Protein AF-A0A1D3UXN5-F1 (afdb_monomer)

pLDDT: mean 87.25, std 11.42, range [52.72, 96.88]

Mean predicted aligned error: 5.3 Å

Organism: Tannerella forsythia (NCBI:txid28112)

Secondary structure (DSSP, 8-state):
--HHHHHHHHHTT--TT--HHHHHHHHHHTTEEEEE-TTTSTT-EEEEES--

Radius of gyration: 12.66 Å; Cα contacts (8 Å, |Δi|>4): 39; chains: 1; bounding box: 28×23×31 Å

Sequence (52 aa):
MSQKEKLVKRIRKLPKDFTFDELRSLFAYLGFEVESKGKTSGSRIKFYNKKQ

Foldseek 3Di:
DDLLVVLVVVVVVVDPPCDPVSVVVNLVVVQWDKDDPPDPNPPDIDTDRPPD

Structure (mmCIF, N/CA/C/O backbone):
data_AF-A0A1D3UXN5-F1
#
_entry.id   AF-A0A1D3UXN5-F1
#
loop_
_atom_site.group_PDB
_atom_site.id
_atom_site.type_symbol
_atom_site.label_atom_id
_atom_site.label_alt_id
_atom_site.label_comp_id
_atom_site.label_asym_id
_atom_site.label_entity_id
_atom_site.label_seq_id
_atom_site.pdbx_PDB_ins_code
_atom_site.Cartn_x
_atom_site.Cartn_y
_atom_site.Cartn_z
_atom_site.occupancy
_atom_site.B_iso_or_equiv
_atom_site.auth_seq_id
_atom_site.auth_comp_id
_atom_site.auth_asym_id
_atom_site.auth_atom_id
_atom_site.pdbx_PDB_model_num
ATOM 1 N N . MET A 1 1 ? -10.815 -3.134 16.353 1.00 69.88 1 MET A N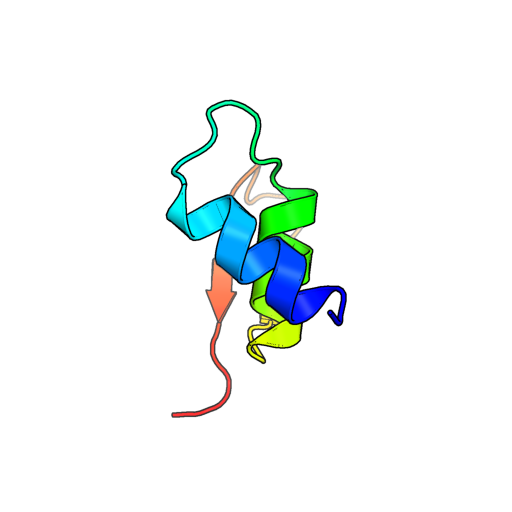 1
ATOM 2 C CA . MET A 1 1 ? -10.411 -2.821 14.963 1.00 69.88 1 MET A CA 1
ATOM 3 C C . MET A 1 1 ? -9.373 -3.819 14.497 1.00 69.88 1 MET A C 1
ATOM 5 O O . MET A 1 1 ? -8.280 -3.863 15.060 1.00 69.88 1 MET A O 1
ATOM 9 N N . SER A 1 2 ? -9.722 -4.591 13.476 1.00 92.75 2 SER A N 1
ATOM 10 C CA . SER A 1 2 ? -8.809 -5.455 12.730 1.00 92.75 2 SER A CA 1
ATOM 11 C C . SER A 1 2 ? -7.678 -4.657 12.067 1.00 92.75 2 SER A C 1
ATOM 13 O O . SER A 1 2 ? -7.772 -3.440 11.880 1.00 92.75 2 SER A O 1
ATOM 15 N N . GLN A 1 3 ? -6.597 -5.343 11.685 1.00 92.19 3 GLN A N 1
ATOM 16 C CA . GLN A 1 3 ? -5.495 -4.724 10.937 1.00 92.19 3 GLN A CA 1
ATOM 17 C C . GLN A 1 3 ? -5.969 -4.132 9.600 1.00 92.19 3 GLN A C 1
ATOM 19 O O . GLN A 1 3 ? -5.590 -3.010 9.263 1.00 92.19 3 GLN A O 1
ATOM 24 N N . LYS A 1 4 ? -6.874 -4.829 8.896 1.00 94.56 4 LYS A N 1
ATOM 25 C CA . LYS A 1 4 ? -7.517 -4.345 7.666 1.00 94.56 4 LYS A CA 1
ATOM 26 C C . LYS A 1 4 ? -8.182 -2.983 7.873 1.0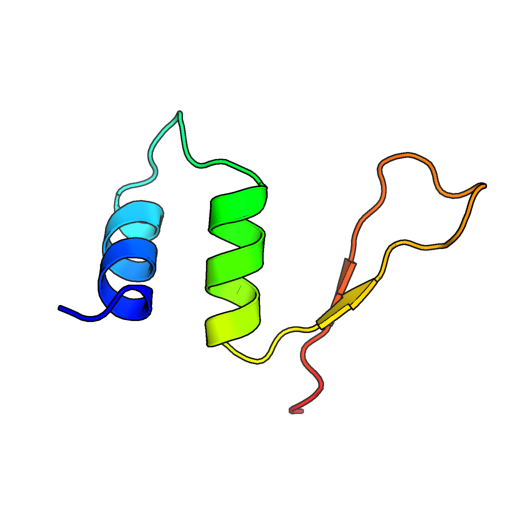0 94.56 4 LYS A C 1
ATOM 28 O O . LYS A 1 4 ? -7.917 -2.045 7.127 1.00 94.56 4 LYS A O 1
ATOM 33 N N . GLU A 1 5 ? -9.008 -2.843 8.908 1.00 95.75 5 GLU A N 1
ATOM 34 C CA . GLU A 1 5 ? -9.699 -1.579 9.199 1.00 95.75 5 GLU A CA 1
ATOM 35 C C . GLU A 1 5 ? -8.730 -0.445 9.558 1.00 95.75 5 GLU A C 1
ATOM 37 O O . GLU A 1 5 ? -8.960 0.700 9.168 1.00 95.75 5 GLU A O 1
ATOM 42 N N . LYS A 1 6 ? -7.638 -0.746 10.275 1.00 96.12 6 LYS A N 1
ATOM 43 C CA . LYS A 1 6 ? -6.601 0.246 10.604 1.00 96.12 6 LYS A CA 1
ATOM 44 C C . LYS A 1 6 ? -5.914 0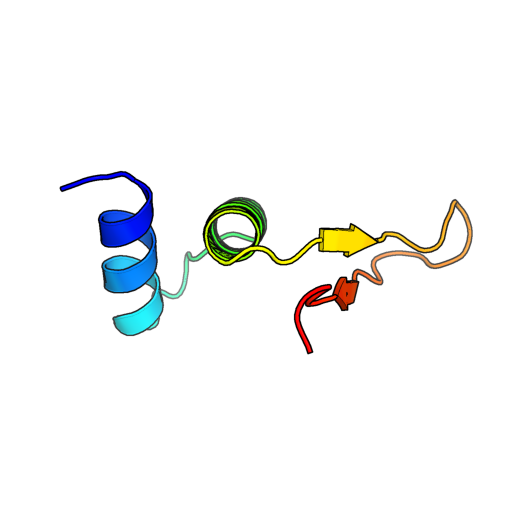.772 9.342 1.00 96.12 6 LYS A C 1
ATOM 46 O O . LYS A 1 6 ? -5.800 1.986 9.195 1.00 96.12 6 LYS A O 1
ATOM 51 N N . LEU A 1 7 ? -5.527 -0.114 8.421 1.00 96.81 7 LEU A N 1
ATOM 52 C CA . LEU A 1 7 ? -4.900 0.263 7.149 1.00 96.81 7 LEU A CA 1
ATOM 53 C C . LEU A 1 7 ? -5.852 1.070 6.258 1.00 96.81 7 LEU A C 1
ATOM 55 O O . LEU A 1 7 ? -5.457 2.109 5.736 1.00 96.81 7 LEU A O 1
ATOM 59 N N . VAL A 1 8 ? -7.125 0.666 6.157 1.00 95.88 8 VAL A N 1
ATOM 60 C CA . VAL A 1 8 ? -8.152 1.422 5.413 1.00 95.88 8 VAL A CA 1
ATOM 61 C C . VAL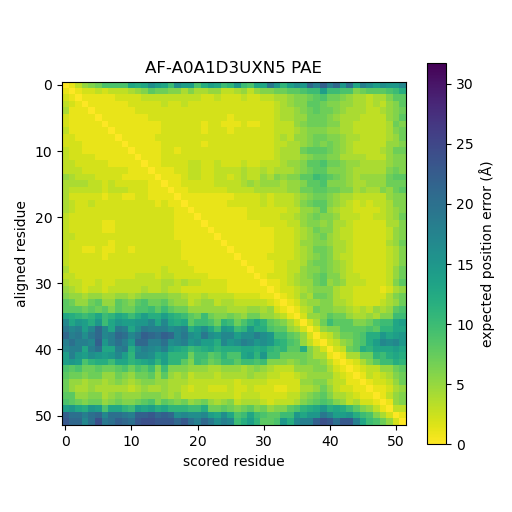 A 1 8 ? -8.352 2.819 6.004 1.00 95.88 8 VAL A C 1
ATOM 63 O O . VAL A 1 8 ? -8.427 3.802 5.269 1.00 95.88 8 VAL A O 1
ATOM 66 N N . LYS A 1 9 ? -8.427 2.946 7.334 1.00 96.50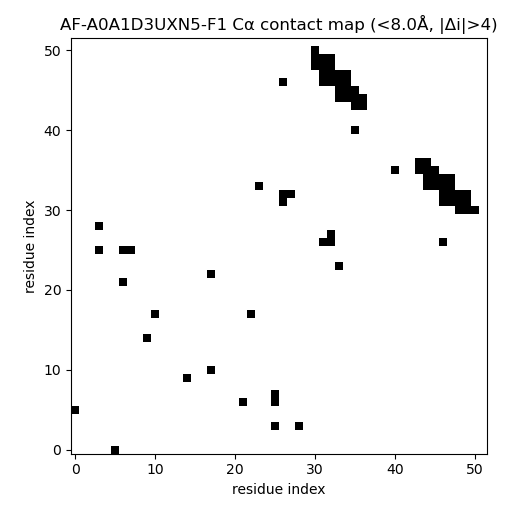 9 LYS A N 1
ATOM 67 C CA . LYS A 1 9 ? -8.546 4.261 7.982 1.00 96.50 9 LYS A CA 1
ATOM 68 C C . LYS A 1 9 ? -7.288 5.107 7.799 1.00 96.50 9 LYS A C 1
ATOM 70 O O . LYS A 1 9 ? -7.413 6.317 7.653 1.00 96.50 9 LYS A O 1
ATOM 75 N N . ARG A 1 10 ? -6.102 4.493 7.812 1.00 96.44 10 ARG A N 1
ATOM 76 C CA . ARG A 1 10 ? -4.818 5.178 7.626 1.00 96.44 10 ARG A CA 1
ATOM 77 C C . ARG A 1 10 ? -4.685 5.707 6.201 1.00 96.44 10 ARG A C 1
ATOM 79 O O . ARG A 1 10 ? -4.534 6.909 6.061 1.00 96.44 10 ARG A O 1
ATOM 86 N N . ILE A 1 11 ? -4.859 4.881 5.165 1.00 95.75 11 ILE A N 1
ATOM 87 C CA . ILE A 1 11 ? -4.727 5.329 3.764 1.00 95.75 11 ILE A CA 1
ATOM 88 C C . ILE A 1 11 ? -5.728 6.440 3.403 1.00 95.75 11 ILE A C 1
ATOM 90 O O . ILE A 1 11 ? -5.381 7.379 2.694 1.00 95.75 11 ILE A O 1
ATOM 94 N N . ARG A 1 12 ? -6.947 6.404 3.966 1.00 95.94 12 ARG A N 1
ATOM 95 C CA . ARG A 1 12 ? -7.969 7.455 3.784 1.00 95.94 12 ARG A CA 1
ATOM 96 C C . ARG A 1 12 ? -7.568 8.818 4.352 1.00 95.94 12 ARG A C 1
ATOM 98 O O . ARG A 1 12 ? -8.149 9.819 3.953 1.00 95.94 12 ARG A O 1
ATOM 105 N N . LYS A 1 13 ? -6.602 8.867 5.271 1.00 96.75 13 LYS A N 1
ATOM 106 C CA . LYS A 1 13 ? -6.045 10.116 5.813 1.00 96.75 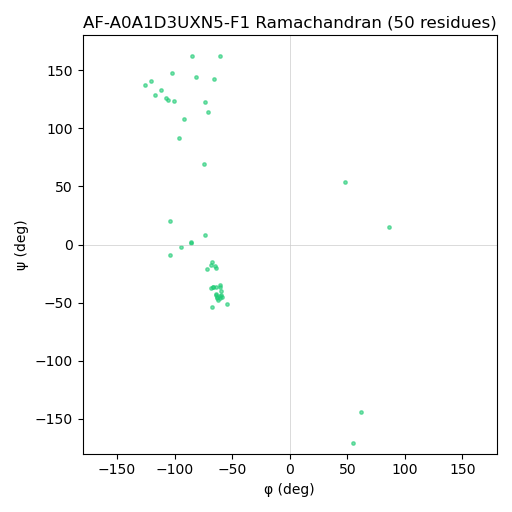13 LYS A CA 1
ATOM 107 C C . LYS A 1 13 ? -4.912 10.693 4.956 1.00 96.75 13 LYS A C 1
ATOM 109 O O . LYS A 1 13 ? -4.353 11.710 5.345 1.00 96.75 13 LYS A O 1
ATOM 114 N N . LEU A 1 14 ? -4.565 10.048 3.837 1.00 94.44 14 LEU A N 1
ATOM 115 C CA . LEU A 1 14 ? -3.465 10.432 2.943 1.00 94.44 14 LEU A CA 1
ATOM 116 C C . LEU A 1 14 ? -2.139 10.729 3.684 1.00 94.44 14 LEU A C 1
ATOM 118 O O . LEU A 1 14 ? -1.568 11.810 3.524 1.00 94.44 14 LEU A O 1
ATOM 122 N N . PRO A 1 15 ? -1.645 9.799 4.528 1.00 96.88 15 PRO A N 1
ATOM 123 C CA . PRO A 1 15 ? -0.407 10.005 5.261 1.00 96.88 15 PRO A CA 1
ATOM 124 C C . PRO A 1 15 ? 0.780 10.069 4.300 1.00 96.88 15 PRO A C 1
ATOM 126 O O . PRO A 1 15 ? 0.847 9.322 3.324 1.00 96.88 15 PRO A O 1
ATOM 129 N N . LYS A 1 16 ? 1.741 10.945 4.603 1.00 95.56 16 LYS A N 1
ATOM 130 C CA . LYS A 1 16 ? 2.975 11.092 3.814 1.00 95.56 16 LYS A CA 1
ATOM 131 C C . LYS A 1 16 ? 3.930 9.904 3.985 1.00 95.56 16 LYS A C 1
ATOM 133 O O . LYS A 1 16 ? 4.788 9.688 3.141 1.00 95.56 16 LYS A O 1
ATOM 138 N N . ASP A 1 17 ? 3.779 9.159 5.076 1.00 96.50 17 ASP A N 1
ATOM 139 C CA . ASP A 1 17 ? 4.610 8.034 5.508 1.00 96.50 17 ASP A CA 1
ATOM 140 C C . ASP A 1 17 ? 3.947 6.668 5.253 1.00 96.50 17 ASP A C 1
ATOM 142 O O . ASP A 1 17 ? 4.303 5.680 5.892 1.00 96.50 17 ASP A O 1
ATOM 146 N N . PHE A 1 18 ? 2.965 6.591 4.346 1.00 96.31 18 PHE A N 1
ATOM 147 C CA . PHE A 1 18 ? 2.359 5.311 3.976 1.00 96.31 18 PHE A CA 1
ATOM 148 C C . PHE A 1 18 ? 3.345 4.467 3.164 1.00 96.31 18 PHE A C 1
ATOM 150 O O . PHE A 1 18 ? 3.707 4.833 2.043 1.00 96.31 18 PHE A O 1
ATOM 157 N N . THR A 1 19 ? 3.792 3.341 3.715 1.00 95.88 19 THR A N 1
ATOM 158 C CA . THR A 1 19 ? 4.859 2.550 3.088 1.00 95.88 19 THR A CA 1
ATOM 159 C C . THR A 1 19 ? 4.330 1.589 2.025 1.00 95.88 19 THR A C 1
ATOM 161 O O . THR A 1 19 ? 3.148 1.237 1.977 1.00 95.88 19 THR A O 1
ATOM 164 N N . PHE A 1 20 ? 5.234 1.115 1.165 1.00 91.94 20 PHE A N 1
ATOM 165 C CA . PHE A 1 20 ? 4.899 0.093 0.177 1.00 91.94 20 PHE A CA 1
ATOM 166 C C . PHE A 1 20 ? 4.420 -1.217 0.830 1.00 91.94 20 PHE A C 1
ATOM 168 O O . PHE A 1 20 ? 3.483 -1.839 0.331 1.00 91.94 20 PHE A O 1
ATOM 175 N N . ASP A 1 21 ? 4.994 -1.615 1.968 1.00 93.62 21 ASP A N 1
ATOM 176 C CA . ASP A 1 21 ? 4.563 -2.808 2.708 1.00 93.62 21 ASP A CA 1
ATOM 177 C C . ASP A 1 21 ? 3.157 -2.656 3.301 1.00 93.62 21 ASP A C 1
ATOM 179 O O . ASP A 1 21 ? 2.369 -3.608 3.286 1.00 93.62 21 ASP A O 1
ATOM 183 N N . GLU A 1 22 ? 2.796 -1.454 3.765 1.00 95.56 22 GLU A N 1
ATOM 184 C CA . GLU A 1 22 ? 1.429 -1.147 4.201 1.00 95.56 22 GLU A CA 1
ATOM 185 C C . GLU A 1 22 ? 0.440 -1.234 3.034 1.00 95.56 22 GLU A C 1
ATOM 187 O O . GLU A 1 22 ? -0.634 -1.829 3.174 1.00 95.56 22 GLU A O 1
ATOM 192 N N . LEU A 1 23 ? 0.813 -0.701 1.865 1.00 94.12 23 LEU A N 1
ATOM 193 C CA . LEU A 1 23 ? 0.014 -0.792 0.642 1.00 94.12 23 LEU A CA 1
ATOM 194 C C . LEU A 1 23 ? -0.171 -2.246 0.207 1.00 94.12 23 LEU A C 1
ATOM 196 O O . LEU A 1 23 ? -1.299 -2.677 -0.034 1.00 94.12 23 LEU A O 1
ATOM 200 N N . ARG A 1 24 ? 0.917 -3.020 0.171 1.00 93.69 24 ARG A N 1
ATOM 201 C CA . ARG A 1 24 ? 0.907 -4.445 -0.169 1.00 93.69 24 ARG A CA 1
ATOM 202 C C . ARG A 1 24 ? 0.010 -5.239 0.774 1.00 93.69 24 ARG A C 1
ATOM 204 O O . ARG A 1 24 ? -0.801 -6.036 0.310 1.00 93.69 24 ARG A O 1
ATOM 211 N N . SER A 1 25 ? 0.117 -4.990 2.077 1.00 94.50 25 SER A N 1
ATOM 212 C CA . SER A 1 25 ? -0.713 -5.637 3.098 1.00 94.50 25 SER A CA 1
ATOM 213 C C . SER A 1 25 ? -2.190 -5.288 2.925 1.00 94.50 25 SER A C 1
ATOM 215 O O . SER A 1 25 ? -3.048 -6.169 2.946 1.00 94.50 25 SER A O 1
ATOM 217 N N . LEU A 1 26 ? -2.505 -4.008 2.698 1.00 95.19 26 LEU A N 1
ATOM 218 C CA . LEU A 1 26 ? -3.873 -3.558 2.449 1.00 95.19 26 LEU A CA 1
ATOM 219 C C . LEU A 1 26 ? -4.468 -4.225 1.204 1.00 95.19 26 LEU A C 1
ATOM 221 O O . LEU A 1 26 ? -5.602 -4.697 1.240 1.00 95.19 26 LEU A O 1
ATOM 225 N N . PHE A 1 27 ? -3.708 -4.278 0.115 1.00 93.25 27 PHE A N 1
ATOM 226 C CA . PHE A 1 27 ? -4.157 -4.833 -1.158 1.00 93.25 27 PHE A CA 1
ATOM 227 C C . PHE A 1 27 ? -4.346 -6.352 -1.066 1.00 93.25 27 PHE A C 1
ATOM 229 O O . PHE A 1 27 ? -5.354 -6.863 -1.552 1.00 93.25 27 PHE A O 1
ATOM 236 N N . ALA A 1 28 ? -3.484 -7.060 -0.329 1.00 91.62 28 ALA A N 1
ATOM 237 C CA . ALA A 1 28 ? -3.690 -8.471 -0.005 1.00 91.62 28 ALA A CA 1
ATOM 238 C C . ALA A 1 28 ? -5.006 -8.700 0.769 1.00 91.62 28 ALA A C 1
ATOM 240 O O . ALA A 1 28 ? -5.788 -9.581 0.414 1.00 91.62 28 ALA A O 1
ATOM 241 N N . TYR A 1 29 ? -5.332 -7.853 1.759 1.00 93.00 29 TYR A N 1
ATOM 242 C CA . TYR A 1 29 ? -6.620 -7.909 2.479 1.00 93.00 29 TYR A CA 1
ATOM 243 C C . TYR A 1 29 ? -7.854 -7.606 1.612 1.00 93.00 29 TYR A C 1
ATOM 245 O O . TYR A 1 29 ? -8.991 -7.894 2.017 1.00 93.00 29 TYR A O 1
ATOM 253 N N . LEU A 1 30 ? -7.650 -6.966 0.462 1.00 91.19 30 LEU A N 1
ATOM 254 C CA . LEU A 1 30 ? -8.679 -6.675 -0.532 1.00 91.19 30 LEU A CA 1
ATOM 255 C C . LEU A 1 30 ? -8.750 -7.746 -1.635 1.00 91.19 30 LEU A C 1
ATOM 257 O O . LEU A 1 30 ? -9.639 -7.666 -2.477 1.00 91.19 30 LEU A O 1
ATOM 261 N N . GLY A 1 31 ? -7.884 -8.766 -1.602 1.00 91.44 31 GLY A N 1
ATOM 262 C CA . GLY A 1 31 ? -7.864 -9.861 -2.577 1.00 91.44 31 GLY A CA 1
ATOM 263 C C . GLY A 1 31 ? -7.039 -9.577 -3.834 1.00 91.44 31 GLY A C 1
ATOM 264 O O . GLY A 1 31 ? -7.187 -10.289 -4.825 1.00 91.44 31 GLY A O 1
ATOM 265 N N . PHE A 1 32 ? -6.183 -8.553 -3.810 1.00 92.00 32 PHE A N 1
ATOM 266 C CA . PHE A 1 32 ? -5.232 -8.309 -4.889 1.00 92.00 32 PHE A CA 1
ATOM 267 C C . PHE A 1 32 ? -4.003 -9.201 -4.745 1.00 92.00 32 PHE A C 1
ATOM 269 O O . PHE A 1 32 ? -3.484 -9.413 -3.647 1.00 92.00 32 PHE A O 1
ATOM 276 N N . GLU A 1 33 ? -3.484 -9.643 -5.882 1.00 89.19 33 GLU A N 1
ATOM 277 C CA . GLU A 1 33 ? -2.212 -10.341 -5.990 1.00 89.19 33 GLU A CA 1
ATOM 278 C C . GLU A 1 33 ? -1.122 -9.412 -6.507 1.00 89.19 33 GLU A C 1
ATOM 280 O O . GLU A 1 33 ? -1.382 -8.513 -7.306 1.00 89.19 33 GLU A O 1
ATOM 285 N N . VAL A 1 34 ? 0.108 -9.637 -6.048 1.00 86.44 34 VAL A N 1
ATOM 286 C CA . VAL A 1 34 ? 1.274 -8.842 -6.437 1.00 86.44 34 VAL A CA 1
ATOM 287 C C . VAL A 1 34 ? 2.153 -9.660 -7.364 1.00 86.44 34 VAL A C 1
ATOM 289 O O . VAL A 1 34 ? 2.595 -10.743 -6.992 1.00 86.44 34 VAL A O 1
ATOM 292 N N . GLU A 1 35 ? 2.466 -9.107 -8.530 1.00 82.81 35 GLU A N 1
ATOM 293 C CA . GLU A 1 35 ? 3.452 -9.671 -9.448 1.00 82.81 35 GLU A CA 1
ATOM 294 C C . GLU A 1 35 ? 4.619 -8.698 -9.611 1.00 82.81 35 GLU A C 1
ATOM 296 O O . GLU A 1 35 ? 4.443 -7.519 -9.945 1.00 82.81 35 GLU A O 1
ATOM 301 N N . SER A 1 36 ? 5.828 -9.217 -9.420 1.00 76.25 36 SER A N 1
ATOM 302 C CA . SER A 1 36 ? 7.054 -8.606 -9.916 1.00 76.25 36 SER A CA 1
ATOM 303 C C . SER A 1 36 ? 7.458 -9.347 -11.190 1.00 76.25 36 SER A C 1
ATOM 305 O O . SER A 1 36 ? 7.598 -10.570 -11.197 1.00 76.25 36 SER A O 1
ATOM 307 N N . LYS A 1 37 ? 7.618 -8.630 -12.309 1.00 64.44 37 LYS A N 1
ATOM 308 C CA . LYS A 1 37 ? 7.986 -9.238 -13.601 1.00 64.44 37 LYS A CA 1
ATOM 309 C C . LYS A 1 37 ? 9.470 -9.653 -13.623 1.00 64.44 37 LYS A C 1
ATOM 311 O O . LYS A 1 37 ? 10.273 -9.068 -14.336 1.00 64.44 37 LYS A O 1
ATOM 316 N N . GLY A 1 38 ? 9.845 -10.671 -12.853 1.00 65.00 38 GLY A N 1
ATOM 317 C CA . GLY A 1 38 ? 11.164 -11.311 -12.905 1.00 65.00 38 GLY A CA 1
ATOM 318 C C . GLY A 1 38 ? 12.377 -10.375 -12.739 1.00 65.00 38 GLY A C 1
ATOM 319 O O . GLY A 1 38 ? 12.266 -9.200 -12.396 1.00 65.00 38 GLY A O 1
ATOM 320 N N . LYS A 1 39 ? 13.575 -10.920 -12.984 1.00 64.19 39 LYS A N 1
ATOM 321 C CA . LYS A 1 39 ? 14.869 -10.265 -12.698 1.00 64.19 39 LYS A CA 1
ATOM 322 C C . LYS A 1 39 ? 15.184 -9.037 -13.572 1.00 64.19 39 LYS A C 1
ATOM 324 O O . LYS A 1 39 ? 16.037 -8.245 -13.195 1.00 64.19 39 LYS A O 1
ATOM 329 N N . THR A 1 40 ? 14.511 -8.856 -14.710 1.00 74.44 40 THR A N 1
ATOM 330 C CA . THR A 1 40 ? 14.800 -7.788 -15.692 1.00 74.44 40 THR A CA 1
ATOM 331 C C . THR A 1 40 ? 13.817 -6.617 -15.675 1.00 74.44 40 THR A C 1
ATOM 333 O O . THR A 1 40 ? 14.079 -5.605 -16.320 1.00 74.44 40 THR A O 1
ATOM 336 N N . SER A 1 41 ? 12.696 -6.693 -14.948 1.00 62.69 41 SER A N 1
ATOM 337 C CA . SER A 1 41 ? 11.680 -5.626 -14.984 1.00 62.69 41 SER A CA 1
ATOM 338 C C . SER A 1 41 ? 11.933 -4.467 -14.007 1.00 62.69 41 SER A C 1
ATOM 340 O O . SER A 1 41 ? 11.129 -3.529 -13.965 1.00 62.69 41 SER A O 1
ATOM 342 N N . GLY A 1 42 ? 13.036 -4.496 -13.253 1.00 72.19 42 GLY A N 1
ATOM 343 C CA . GLY A 1 42 ? 13.397 -3.446 -12.297 1.00 72.19 42 GLY A CA 1
ATOM 344 C C . GLY A 1 42 ? 12.366 -3.287 -11.174 1.00 72.19 42 GLY A C 1
ATOM 345 O O . GLY A 1 42 ? 11.749 -4.258 -10.745 1.00 72.19 42 GLY A O 1
ATOM 346 N N . SER A 1 43 ? 12.142 -2.053 -10.719 1.00 78.62 43 SER A N 1
ATOM 347 C CA . SER A 1 43 ? 11.210 -1.704 -9.631 1.00 78.62 43 SER A CA 1
ATOM 348 C C . SER A 1 43 ? 9.719 -1.776 -10.003 1.00 78.62 43 SER A C 1
ATOM 350 O O . SER A 1 43 ? 8.865 -1.342 -9.230 1.00 78.62 43 SER A O 1
ATOM 352 N N . ARG A 1 44 ? 9.368 -2.300 -11.185 1.00 84.12 44 ARG A N 1
ATOM 353 C CA . ARG A 1 44 ? 7.968 -2.378 -11.624 1.00 84.12 44 ARG A CA 1
ATOM 354 C C . ARG A 1 44 ? 7.221 -3.468 -10.860 1.00 84.12 44 ARG A C 1
ATOM 356 O O . ARG A 1 44 ? 7.567 -4.645 -10.947 1.00 84.12 44 ARG A O 1
ATOM 363 N N . ILE A 1 45 ? 6.141 -3.067 -10.197 1.00 85.31 45 ILE A N 1
ATOM 364 C CA . ILE A 1 45 ? 5.231 -3.953 -9.471 1.00 85.31 45 ILE A CA 1
ATOM 365 C C . ILE A 1 45 ? 3.812 -3.723 -9.985 1.00 85.31 45 ILE A C 1
ATOM 367 O O . ILE A 1 45 ? 3.406 -2.580 -10.205 1.00 85.31 45 ILE A O 1
ATOM 371 N N . LYS A 1 46 ? 3.060 -4.808 -10.183 1.00 88.19 46 LYS A N 1
ATOM 372 C CA . LYS A 1 46 ? 1.647 -4.758 -10.566 1.00 88.19 46 LYS A CA 1
ATOM 373 C C . LYS A 1 46 ? 0.785 -5.449 -9.520 1.00 88.19 46 LYS A C 1
ATOM 375 O O . LYS A 1 46 ? 1.158 -6.495 -8.996 1.00 88.19 46 LYS A O 1
ATOM 380 N N . PHE A 1 47 ? -0.373 -4.851 -9.259 1.00 90.44 47 PHE A N 1
ATOM 381 C CA . PHE A 1 47 ? -1.428 -5.435 -8.443 1.00 90.44 47 PHE A CA 1
ATOM 382 C C . PHE A 1 47 ? -2.555 -5.900 -9.364 1.00 90.44 47 PHE A C 1
ATOM 384 O O . PHE A 1 47 ? -3.084 -5.097 -10.132 1.00 90.44 47 PHE A O 1
ATOM 391 N N . TYR A 1 48 ? -2.928 -7.172 -9.282 1.00 90.81 48 TYR A N 1
ATOM 392 C CA . TYR A 1 48 ? -4.017 -7.755 -10.062 1.00 90.81 48 TYR A CA 1
ATOM 393 C C . TYR A 1 48 ? -5.172 -8.118 -9.144 1.00 90.81 48 TYR A C 1
ATOM 395 O O . TYR A 1 48 ? -4.971 -8.754 -8.113 1.00 90.81 48 TYR A O 1
ATOM 403 N N . ASN A 1 49 ? -6.389 -7.742 -9.523 1.00 89.19 49 ASN A N 1
ATOM 404 C CA . ASN A 1 49 ? -7.583 -8.252 -8.869 1.00 89.19 49 ASN A CA 1
ATOM 405 C C . ASN A 1 49 ? -8.044 -9.503 -9.622 1.00 89.19 49 ASN A C 1
ATOM 407 O O . ASN A 1 49 ? -8.545 -9.390 -10.737 1.00 89.19 49 ASN A O 1
ATOM 411 N N . LYS A 1 50 ? -7.866 -10.690 -9.030 1.00 73.56 50 LYS A N 1
ATOM 412 C CA . LYS A 1 5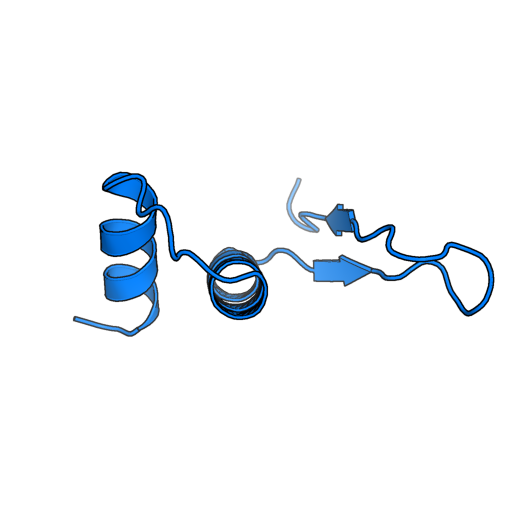0 ? -8.329 -11.950 -9.637 1.00 73.56 50 LYS A CA 1
ATOM 413 C C . LYS A 1 50 ? -9.854 -12.073 -9.701 1.00 73.56 50 LYS A C 1
ATOM 415 O O . LYS A 1 50 ? -10.349 -12.940 -10.412 1.00 73.56 50 LYS A O 1
ATOM 420 N N . LYS A 1 51 ? -10.594 -11.242 -8.960 1.0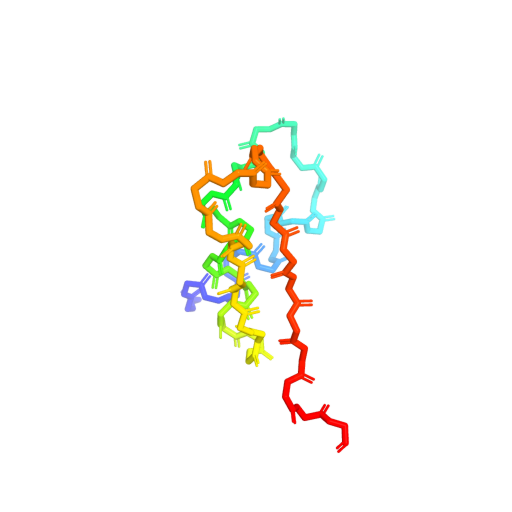0 64.31 51 LYS A N 1
ATOM 421 C CA . LYS A 1 51 ? -12.055 -11.167 -9.030 1.00 64.31 51 LYS A CA 1
ATOM 422 C C . LYS A 1 51 ? -12.464 -10.029 -9.964 1.00 64.31 51 LYS A C 1
ATOM 424 O O . LYS A 1 51 ? -12.621 -8.891 -9.516 1.00 64.31 51 LYS A O 1
ATOM 429 N N . GLN A 1 52 ? -12.646 -10.351 -11.239 1.00 52.72 52 GLN A N 1
ATOM 430 C CA . GLN A 1 52 ? -13.653 -9.698 -12.074 1.00 52.72 52 GLN A CA 1
ATOM 431 C C . GLN A 1 52 ? -14.701 -10.731 -12.454 1.00 52.72 52 GLN A C 1
ATOM 433 O O . GLN A 1 52 ? -14.294 -11.877 -12.748 1.00 52.72 52 GLN A O 1
#

Solvent-accessible surface area (backbone atoms only — not comparable to full-atom values): 3357 Å² total; per-re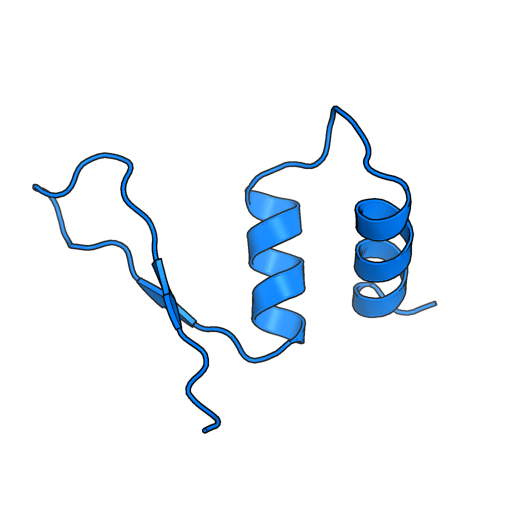sidue (Å²): 132,56,71,62,57,51,48,55,58,45,61,74,66,66,56,93,81,70,45,71,68,58,50,52,52,46,37,47,75,72,57,34,45,80,47,68,62,63,96,84,50,67,92,50,72,47,78,42,66,81,82,121